Protein AF-A0A9D5FKU5-F1 (afdb_monomer_lite)

Structure (mmCIF, N/CA/C/O backbone):
data_AF-A0A9D5FKU5-F1
#
_entry.id   AF-A0A9D5FKU5-F1
#
loop_
_atom_site.group_PDB
_atom_site.id
_atom_site.type_symbol
_atom_site.label_atom_id
_atom_site.label_alt_id
_atom_site.label_comp_id
_atom_site.label_asym_id
_atom_site.label_entity_id
_atom_site.label_seq_id
_atom_site.pdbx_PDB_ins_code
_atom_site.Cartn_x
_atom_site.Cartn_y
_atom_site.Cartn_z
_atom_site.occupancy
_atom_site.B_iso_or_equiv
_atom_site.auth_seq_id
_atom_site.auth_comp_id
_atom_site.auth_asym_id
_atom_site.auth_atom_id
_atom_site.pdbx_PDB_model_num
ATOM 1 N N . MET A 1 1 ? 3.566 16.780 -5.692 1.00 37.41 1 MET A N 1
ATOM 2 C CA . MET A 1 1 ? 2.423 16.137 -6.378 1.00 37.41 1 MET A CA 1
ATOM 3 C C . MET A 1 1 ? 2.780 14.668 -6.522 1.00 37.41 1 MET A C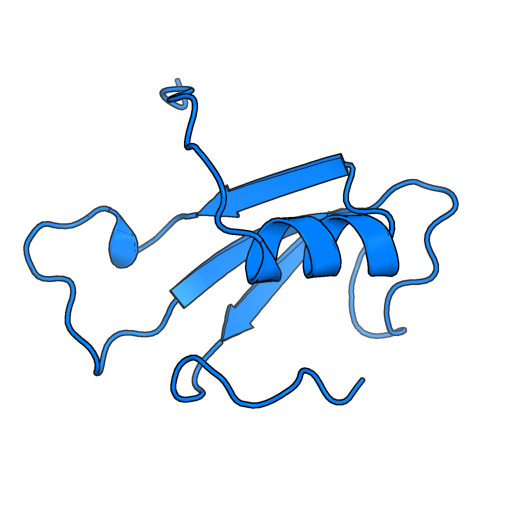 1
ATOM 5 O O . MET A 1 1 ? 3.775 14.386 -7.170 1.00 37.41 1 MET A O 1
ATOM 9 N N . ILE A 1 2 ? 2.081 13.760 -5.837 1.00 51.59 2 ILE A N 1
ATOM 10 C CA . ILE A 1 2 ? 2.318 12.316 -5.991 1.00 51.59 2 ILE A CA 1
ATOM 11 C C . ILE A 1 2 ? 1.556 11.881 -7.245 1.00 51.59 2 ILE A C 1
ATOM 13 O O . ILE A 1 2 ? 0.346 12.096 -7.329 1.00 51.59 2 ILE A O 1
ATOM 17 N N . ASN A 1 3 ? 2.257 11.331 -8.236 1.00 53.59 3 ASN A N 1
ATOM 18 C CA . ASN A 1 3 ? 1.627 10.814 -9.448 1.00 53.59 3 ASN A CA 1
ATOM 19 C C . ASN A 1 3 ? 0.827 9.557 -9.090 1.00 53.59 3 ASN A C 1
ATOM 21 O O . ASN A 1 3 ? 1.400 8.519 -8.770 1.00 53.59 3 ASN A O 1
ATOM 25 N N . LYS A 1 4 ? -0.506 9.660 -9.118 1.00 57.38 4 LYS A N 1
ATOM 26 C CA . LYS A 1 4 ? -1.399 8.518 -8.904 1.00 57.38 4 LYS A CA 1
ATOM 27 C C . LYS A 1 4 ? -1.514 7.720 -10.199 1.00 57.38 4 LYS A C 1
ATOM 29 O O . LYS A 1 4 ? -2.275 8.083 -11.093 1.00 57.38 4 LYS A O 1
ATOM 34 N N . THR A 1 5 ? -0.769 6.625 -10.281 1.00 63.47 5 THR A N 1
ATOM 35 C CA . THR A 1 5 ? -0.892 5.630 -11.352 1.00 63.47 5 THR A CA 1
ATOM 36 C C . THR A 1 5 ? -1.745 4.474 -10.848 1.00 63.47 5 THR A C 1
ATOM 38 O O . THR A 1 5 ? -1.503 3.946 -9.765 1.00 63.47 5 THR A O 1
ATOM 41 N N . ARG A 1 6 ? -2.758 4.067 -11.618 1.00 66.00 6 ARG A N 1
ATOM 42 C CA . ARG A 1 6 ? -3.590 2.913 -11.263 1.00 66.00 6 ARG A CA 1
ATOM 43 C C . ARG A 1 6 ? -2.825 1.631 -11.588 1.00 66.00 6 ARG A C 1
ATOM 45 O O . ARG A 1 6 ? -2.676 1.287 -12.756 1.00 66.00 6 ARG A O 1
ATOM 52 N N . LEU A 1 7 ? -2.335 0.949 -10.558 1.00 66.50 7 LEU A N 1
ATOM 53 C CA . LEU A 1 7 ? -1.680 -0.350 -10.689 1.00 66.50 7 LEU A CA 1
ATOM 54 C C . LEU A 1 7 ? -2.737 -1.458 -10.622 1.00 66.50 7 LEU A C 1
ATOM 56 O O . LEU A 1 7 ? -3.581 -1.460 -9.725 1.00 66.50 7 LEU A O 1
ATOM 60 N N . HIS A 1 8 ? -2.700 -2.398 -11.567 1.00 65.62 8 HIS A N 1
ATOM 61 C CA . HIS A 1 8 ? -3.415 -3.662 -11.403 1.00 65.62 8 HIS A CA 1
ATOM 62 C C . HIS A 1 8 ? -2.623 -4.513 -10.415 1.00 65.62 8 HIS A C 1
ATOM 64 O O . HIS A 1 8 ? -1.545 -5.011 -10.734 1.00 65.62 8 HIS A O 1
ATOM 70 N N . LEU A 1 9 ? -3.143 -4.610 -9.193 1.00 67.12 9 LEU A N 1
ATOM 71 C CA . LEU A 1 9 ? -2.568 -5.447 -8.151 1.00 67.12 9 LEU A CA 1
ATOM 72 C C . LEU A 1 9 ? -2.799 -6.915 -8.502 1.00 67.12 9 LEU A C 1
ATOM 74 O O . LEU A 1 9 ? -3.876 -7.297 -8.953 1.00 67.12 9 LEU A O 1
ATOM 78 N N . THR A 1 10 ? -1.783 -7.735 -8.270 1.00 78.38 10 THR A N 1
ATOM 79 C CA . THR A 1 10 ? -1.899 -9.188 -8.379 1.00 78.38 10 THR A CA 1
ATOM 80 C C . THR A 1 10 ? -2.787 -9.733 -7.252 1.00 78.38 10 THR A C 1
ATOM 82 O O . THR A 1 10 ? -2.941 -9.089 -6.205 1.00 78.38 10 THR A O 1
ATOM 85 N N . GLU A 1 11 ? -3.366 -10.927 -7.433 1.00 78.44 11 GLU A N 1
ATOM 86 C CA . GLU A 1 11 ? -4.160 -11.607 -6.397 1.00 78.44 11 GLU A CA 1
ATOM 87 C C . GLU A 1 11 ? -3.505 -11.605 -5.000 1.00 78.44 11 GLU A C 1
ATOM 89 O O . GLU A 1 11 ? -4.204 -11.276 -4.039 1.00 78.44 11 GLU A O 1
ATOM 94 N N . PRO A 1 12 ? -2.195 -11.896 -4.839 1.00 80.75 12 PRO A N 1
ATOM 95 C CA . PRO A 1 12 ? -1.565 -11.938 -3.519 1.00 80.75 12 PRO A CA 1
ATOM 96 C C . PRO A 1 12 ? -1.594 -10.600 -2.771 1.00 80.75 12 PRO A C 1
ATOM 98 O O . PRO A 1 12 ? -1.885 -10.575 -1.576 1.00 80.75 12 PRO A O 1
ATOM 101 N N . ILE A 1 13 ? -1.334 -9.482 -3.460 1.00 80.50 13 ILE A N 1
ATOM 102 C CA . ILE A 1 13 ? -1.335 -8.153 -2.824 1.00 80.50 13 ILE A CA 1
ATOM 103 C C . ILE A 1 13 ? -2.769 -7.733 -2.498 1.00 80.50 13 ILE A C 1
ATOM 105 O O . ILE A 1 13 ? -3.037 -7.207 -1.421 1.00 80.50 13 ILE A O 1
ATOM 109 N N . SER A 1 14 ? -3.714 -8.028 -3.392 1.00 83.88 14 SER A N 1
ATOM 110 C CA . SER A 1 14 ? -5.130 -7.736 -3.150 1.00 83.88 14 SER A CA 1
ATOM 111 C C . SER A 1 14 ? -5.668 -8.502 -1.936 1.00 83.88 14 SER A C 1
ATOM 113 O O . SER A 1 14 ? -6.354 -7.919 -1.098 1.00 83.88 14 SER A O 1
ATOM 115 N N . GLN A 1 15 ? -5.315 -9.785 -1.796 1.00 85.12 15 GLN A N 1
ATOM 116 C CA . GLN A 1 15 ? -5.666 -10.590 -0.622 1.00 85.12 15 GLN A CA 1
ATOM 117 C C . GLN A 1 15 ? -5.008 -10.069 0.655 1.00 85.12 15 GLN A C 1
ATOM 119 O O . GLN A 1 15 ? -5.657 -10.033 1.697 1.00 85.12 15 GLN A O 1
ATOM 124 N N . PHE A 1 16 ? -3.745 -9.636 0.590 1.00 83.31 16 PHE A N 1
ATOM 125 C CA . PHE A 1 16 ? -3.085 -8.994 1.725 1.00 83.31 16 PHE A CA 1
ATOM 126 C C . PHE A 1 16 ? -3.864 -7.754 2.184 1.00 83.31 16 PHE A C 1
ATOM 128 O O . PHE A 1 16 ? -4.254 -7.679 3.348 1.00 83.31 16 PHE A O 1
ATOM 135 N N . CYS A 1 17 ? -4.175 -6.827 1.274 1.00 85.62 17 CYS A N 1
ATOM 136 C CA . CYS A 1 17 ? -4.914 -5.615 1.624 1.00 85.62 17 CYS A CA 1
ATOM 137 C C . CYS A 1 17 ? -6.292 -5.922 2.230 1.00 85.62 17 CYS A C 1
ATOM 139 O O . CYS A 1 17 ? -6.697 -5.282 3.198 1.00 85.62 17 CYS A O 1
ATOM 141 N N . GLN A 1 18 ? -6.992 -6.932 1.707 1.00 85.75 18 GLN A N 1
ATOM 142 C CA . GLN A 1 18 ? -8.296 -7.357 2.225 1.00 85.75 18 GLN A CA 1
ATOM 143 C C . GLN A 1 18 ? -8.202 -7.978 3.622 1.00 85.75 18 GLN A C 1
ATOM 145 O O . GLN A 1 18 ? -8.981 -7.616 4.496 1.00 85.75 18 GLN A O 1
ATOM 150 N N . ASN A 1 19 ? -7.244 -8.880 3.849 1.00 85.81 19 ASN A N 1
ATOM 151 C CA . ASN A 1 19 ? -7.097 -9.584 5.126 1.00 85.81 19 ASN A CA 1
ATOM 152 C C . ASN A 1 19 ? -6.756 -8.644 6.290 1.00 85.81 19 ASN A C 1
ATOM 154 O O . ASN A 1 19 ? -7.086 -8.943 7.436 1.00 85.81 19 ASN A O 1
ATOM 158 N N . TRP A 1 20 ? -6.089 -7.527 5.996 1.00 84.38 20 TRP A N 1
ATOM 159 C CA . TRP A 1 20 ? -5.631 -6.562 6.993 1.00 84.38 20 TRP A CA 1
ATOM 160 C C . TRP A 1 20 ? -6.427 -5.249 6.995 1.00 84.38 20 TRP A C 1
ATOM 162 O O . TRP A 1 20 ? -6.059 -4.325 7.715 1.00 84.38 20 TRP A O 1
ATOM 172 N N . ASN A 1 21 ? -7.518 -5.158 6.226 1.00 87.38 21 ASN A N 1
ATOM 173 C CA . ASN A 1 21 ? -8.331 -3.946 6.070 1.00 87.38 21 ASN A CA 1
ATOM 174 C C . ASN A 1 21 ? -7.488 -2.703 5.719 1.00 87.38 21 ASN A C 1
ATOM 176 O O . ASN A 1 21 ? -7.600 -1.653 6.354 1.00 87.38 21 ASN A O 1
ATOM 180 N N . VAL A 1 22 ? -6.628 -2.836 4.712 1.00 86.12 22 VAL A N 1
ATOM 181 C CA . VAL A 1 22 ? -5.820 -1.739 4.170 1.00 86.12 22 VAL A CA 1
ATOM 182 C C . VAL A 1 22 ? -6.686 -0.842 3.287 1.00 86.12 22 VAL A C 1
ATOM 184 O O . VAL A 1 22 ? -7.327 -1.325 2.354 1.00 86.12 22 VAL A O 1
ATOM 187 N N . GLU A 1 23 ? -6.678 0.462 3.558 1.00 87.56 23 GLU A N 1
ATOM 188 C CA . GLU A 1 23 ? -7.377 1.477 2.759 1.00 87.56 23 GLU A CA 1
ATOM 189 C C . GLU A 1 23 ? -6.477 2.061 1.662 1.00 87.56 23 GLU A C 1
ATOM 191 O O . GLU A 1 23 ? -6.936 2.277 0.539 1.00 87.56 23 GLU A O 1
ATOM 196 N N . GLU A 1 24 ? -5.186 2.252 1.949 1.00 85.25 24 GLU A N 1
ATOM 197 C CA . GLU A 1 24 ? -4.200 2.730 0.976 1.00 85.25 24 GLU A CA 1
ATOM 198 C C . GLU A 1 24 ? -2.902 1.919 1.059 1.00 85.25 24 GLU A C 1
ATOM 200 O O . GLU A 1 24 ? -2.389 1.645 2.141 1.00 85.25 24 GLU A O 1
ATOM 205 N N . PHE A 1 25 ? -2.374 1.538 -0.108 1.00 85.75 25 PHE A N 1
ATOM 206 C CA . PHE A 1 25 ? -1.091 0.858 -0.261 1.00 85.75 25 PHE A CA 1
ATOM 207 C C . PHE A 1 25 ? -0.259 1.617 -1.294 1.00 85.75 25 PHE A C 1
ATOM 209 O O . PHE A 1 25 ? -0.638 1.692 -2.467 1.00 85.75 25 PHE A O 1
ATOM 216 N N . ALA A 1 26 ? 0.871 2.176 -0.871 1.00 84.94 26 ALA A N 1
ATOM 217 C CA . ALA A 1 26 ? 1.737 2.980 -1.723 1.00 84.94 26 ALA A CA 1
ATOM 218 C C . ALA A 1 26 ? 3.184 2.483 -1.676 1.00 84.94 26 ALA A C 1
ATOM 220 O O . ALA A 1 26 ? 3.737 2.223 -0.612 1.00 84.94 26 ALA A O 1
ATOM 221 N N . LEU A 1 27 ? 3.809 2.389 -2.849 1.00 84.69 27 LEU A N 1
ATOM 222 C CA . LEU A 1 27 ? 5.228 2.075 -3.005 1.00 84.69 27 LEU A CA 1
ATOM 223 C C . LEU A 1 27 ? 6.033 3.373 -3.064 1.00 84.69 27 LEU A C 1
ATOM 225 O O . LEU A 1 27 ? 5.629 4.325 -3.738 1.00 84.69 27 LEU A O 1
ATOM 229 N N . PHE A 1 28 ? 7.179 3.412 -2.394 1.00 82.69 28 PHE A N 1
ATOM 230 C CA . PHE A 1 28 ? 8.076 4.561 -2.449 1.00 82.69 28 PHE A CA 1
ATOM 231 C C . PHE A 1 28 ? 9.541 4.127 -2.335 1.00 82.69 28 PHE A C 1
ATOM 233 O O . PHE A 1 28 ? 9.851 2.945 -2.248 1.00 82.69 28 PHE A O 1
ATOM 240 N N . GLY A 1 29 ? 10.463 5.087 -2.385 1.00 81.94 29 GLY A N 1
ATOM 241 C CA . GLY A 1 29 ? 11.888 4.793 -2.239 1.00 81.94 29 GLY A CA 1
ATOM 242 C C . GLY A 1 29 ? 12.522 4.217 -3.507 1.00 81.94 29 GLY A C 1
ATOM 243 O O . GLY A 1 29 ? 12.224 4.660 -4.619 1.00 81.94 29 GLY A O 1
ATOM 244 N N . SER A 1 30 ? 13.451 3.275 -3.329 1.00 83.62 30 SER A N 1
ATOM 245 C CA . SER A 1 30 ? 14.311 2.718 -4.388 1.00 83.62 30 SER A CA 1
ATOM 246 C C . SER A 1 30 ? 13.543 2.031 -5.516 1.00 83.62 30 SER A C 1
ATOM 248 O O . SER A 1 30 ? 14.006 2.064 -6.649 1.00 83.62 30 SER A O 1
ATOM 250 N N . ILE A 1 31 ? 12.353 1.486 -5.245 1.00 84.12 31 ILE A N 1
ATOM 251 C CA . ILE A 1 31 ? 11.513 0.800 -6.243 1.00 84.12 31 ILE A CA 1
ATOM 252 C C . ILE A 1 31 ? 11.060 1.697 -7.403 1.00 84.12 31 ILE A C 1
ATOM 254 O O . ILE A 1 31 ? 10.665 1.205 -8.454 1.00 84.12 31 ILE A O 1
ATOM 258 N N . LEU A 1 32 ? 11.109 3.019 -7.225 1.00 83.56 32 LEU A N 1
ATOM 259 C CA . LEU A 1 32 ? 10.753 3.983 -8.266 1.00 83.56 32 LEU A CA 1
ATOM 260 C C . LEU A 1 32 ? 11.938 4.361 -9.167 1.00 83.56 32 LEU A C 1
ATOM 262 O O . LEU A 1 32 ? 11.759 5.150 -10.093 1.00 83.56 32 LEU A O 1
ATOM 266 N N . ARG A 1 33 ? 13.145 3.869 -8.867 1.00 83.44 33 ARG A N 1
ATOM 267 C CA . ARG A 1 33 ? 14.364 4.161 -9.625 1.00 83.44 33 ARG A CA 1
ATOM 268 C C . ARG A 1 33 ? 14.658 3.044 -10.625 1.00 83.44 33 ARG A C 1
ATOM 270 O O . ARG A 1 33 ? 14.355 1.881 -10.378 1.00 83.44 33 ARG A O 1
ATOM 277 N N . ASP A 1 34 ? 15.322 3.400 -11.721 1.00 80.62 34 ASP A N 1
ATOM 278 C CA . ASP A 1 34 ? 15.664 2.473 -12.811 1.00 80.62 34 ASP A CA 1
ATOM 279 C C . ASP A 1 34 ? 16.729 1.425 -12.425 1.00 80.62 34 ASP A C 1
ATOM 281 O O . ASP A 1 34 ? 16.936 0.454 -13.148 1.00 80.62 34 ASP A O 1
ATOM 285 N N . ASP A 1 35 ? 17.411 1.616 -11.291 1.00 83.69 35 ASP A N 1
ATOM 286 C CA . ASP A 1 35 ? 18.436 0.723 -10.742 1.00 83.69 35 ASP A CA 1
ATOM 287 C C . ASP A 1 35 ? 17.897 -0.267 -9.690 1.00 83.69 35 ASP A C 1
ATOM 289 O O . ASP A 1 35 ? 18.686 -0.916 -9.001 1.00 83.69 35 ASP A O 1
ATOM 293 N N . PHE A 1 36 ? 16.571 -0.407 -9.562 1.00 82.62 36 PHE A N 1
ATOM 294 C CA . PHE A 1 36 ? 15.960 -1.362 -8.637 1.00 82.62 36 PHE A CA 1
ATOM 295 C C . PHE A 1 36 ? 16.344 -2.810 -8.980 1.00 82.62 36 PHE A C 1
ATOM 297 O O . PHE A 1 36 ? 16.199 -3.267 -10.116 1.00 82.62 36 PHE A O 1
ATOM 304 N N . SER A 1 37 ? 16.808 -3.550 -7.973 1.00 82.50 37 SER A N 1
ATOM 305 C CA . SER A 1 37 ? 17.246 -4.941 -8.101 1.00 82.50 37 SER A CA 1
ATOM 306 C C . SER A 1 37 ? 16.592 -5.837 -7.051 1.00 82.50 37 SER A C 1
ATOM 308 O O . SER A 1 37 ? 16.013 -5.362 -6.078 1.00 82.50 37 SER A O 1
ATOM 310 N N . THR A 1 38 ? 16.729 -7.153 -7.206 1.00 82.81 38 THR A N 1
ATOM 311 C CA . THR A 1 38 ? 16.226 -8.141 -6.234 1.00 82.81 38 THR A CA 1
ATOM 312 C C . THR A 1 38 ? 16.880 -8.048 -4.856 1.00 82.81 38 THR A C 1
ATOM 314 O O . THR A 1 38 ? 16.326 -8.576 -3.898 1.00 82.81 38 THR A O 1
ATOM 317 N N . ASP A 1 39 ? 18.036 -7.388 -4.759 1.00 81.88 39 ASP A N 1
ATOM 318 C CA . ASP A 1 39 ? 18.747 -7.150 -3.497 1.00 81.88 39 ASP A CA 1
ATOM 319 C C . ASP A 1 39 ? 18.318 -5.833 -2.828 1.00 81.88 39 ASP A C 1
ATOM 321 O O . ASP A 1 39 ? 18.797 -5.492 -1.747 1.00 81.88 39 ASP A O 1
ATOM 325 N N . SER A 1 40 ? 17.454 -5.056 -3.486 1.00 79.94 40 SER A N 1
ATOM 326 C CA . SER A 1 40 ? 16.958 -3.786 -2.967 1.00 79.94 40 SER A CA 1
ATOM 327 C C . SER A 1 40 ? 15.789 -4.014 -2.009 1.00 79.94 40 SER A C 1
ATOM 329 O O . SER A 1 40 ? 14.860 -4.760 -2.317 1.00 79.94 40 SER A O 1
ATOM 331 N N . ASP A 1 41 ? 15.803 -3.313 -0.874 1.00 81.31 41 ASP A N 1
ATOM 332 C CA . ASP A 1 41 ? 14.658 -3.249 0.039 1.00 81.31 41 ASP A CA 1
ATOM 333 C C . ASP A 1 41 ? 13.418 -2.694 -0.692 1.00 81.31 41 ASP A C 1
ATOM 335 O O . ASP A 1 41 ? 13.533 -1.842 -1.584 1.00 81.31 41 ASP A O 1
ATOM 339 N N . VAL A 1 42 ? 12.227 -3.138 -0.278 1.00 82.62 42 VAL A N 1
ATOM 340 C CA . VAL A 1 42 ? 10.951 -2.571 -0.738 1.00 82.62 42 VAL A CA 1
ATOM 341 C C . VAL A 1 42 ? 10.341 -1.747 0.391 1.00 82.62 42 VAL A C 1
ATOM 343 O O . VAL A 1 42 ? 9.992 -2.268 1.455 1.00 82.62 42 VAL A O 1
ATOM 346 N N . ASP A 1 43 ? 10.212 -0.444 0.148 1.00 82.25 43 ASP A N 1
ATOM 347 C CA . ASP A 1 43 ? 9.578 0.492 1.069 1.00 82.25 43 ASP A CA 1
ATOM 348 C C . ASP A 1 43 ? 8.102 0.691 0.684 1.00 82.25 43 ASP A C 1
ATOM 350 O O . ASP A 1 43 ? 7.786 1.119 -0.435 1.00 82.25 43 ASP A O 1
ATOM 354 N N . VAL A 1 44 ? 7.187 0.406 1.618 1.00 84.19 44 VAL A N 1
ATOM 355 C CA . VAL A 1 44 ? 5.742 0.560 1.405 1.00 84.19 44 VAL A CA 1
ATOM 356 C C . VAL A 1 44 ? 5.084 1.359 2.531 1.00 84.19 44 VAL A C 1
ATOM 358 O O . VAL A 1 44 ? 5.408 1.221 3.710 1.00 84.19 44 VAL A O 1
ATOM 361 N N . LEU A 1 45 ? 4.172 2.250 2.160 1.00 84.00 45 LEU A N 1
ATOM 362 C CA . LEU A 1 45 ? 3.281 2.955 3.074 1.00 84.00 45 LEU A CA 1
ATOM 363 C C . LEU A 1 45 ? 1.935 2.256 3.042 1.00 84.00 45 LEU A C 1
ATOM 365 O O . LEU A 1 45 ? 1.386 2.007 1.966 1.00 84.00 45 LEU A O 1
ATOM 369 N N . VAL A 1 46 ? 1.420 1.954 4.227 1.00 84.06 46 VAL A N 1
ATOM 370 C CA . VAL A 1 46 ? 0.117 1.326 4.386 1.00 84.06 46 VAL A CA 1
ATOM 371 C C . VAL A 1 46 ? -0.712 2.166 5.339 1.00 84.06 46 VAL A C 1
ATOM 373 O O . VAL A 1 46 ? -0.324 2.382 6.490 1.00 84.06 46 VAL A O 1
ATOM 376 N N . THR A 1 47 ? -1.863 2.610 4.851 1.00 84.69 47 THR A N 1
ATOM 377 C CA . THR A 1 47 ? -2.899 3.222 5.677 1.00 84.69 47 THR A CA 1
ATOM 378 C C . THR A 1 47 ? -3.937 2.155 5.966 1.00 84.69 47 THR A C 1
ATOM 380 O O . THR A 1 47 ? -4.575 1.613 5.057 1.00 84.69 47 THR A O 1
ATOM 383 N N . PHE A 1 48 ? -4.075 1.813 7.240 1.00 85.06 48 PHE A N 1
ATOM 384 C CA . PHE A 1 48 ? -5.064 0.846 7.689 1.00 85.06 48 PHE A CA 1
ATOM 385 C C . PHE A 1 48 ? -6.387 1.536 7.995 1.00 85.06 48 PHE A C 1
ATOM 387 O O . PHE A 1 48 ? -6.419 2.676 8.456 1.00 85.06 48 PHE A O 1
ATOM 394 N N . SER A 1 49 ? -7.485 0.808 7.809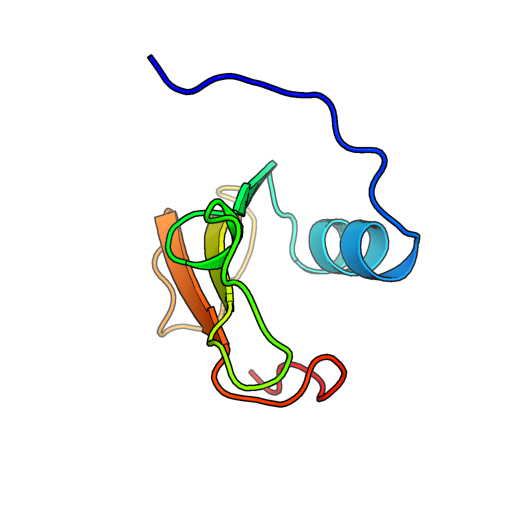 1.00 85.06 49 SER A N 1
ATOM 395 C CA . SER A 1 49 ? -8.788 1.286 8.249 1.00 85.06 49 SER A CA 1
ATOM 396 C C . SER A 1 49 ? -8.786 1.572 9.755 1.00 85.06 49 SER A C 1
ATOM 398 O O . SER A 1 49 ? -8.174 0.814 10.511 1.00 85.06 49 SER A O 1
ATOM 400 N N . PRO A 1 50 ? -9.528 2.578 10.252 1.00 80.25 50 PRO A N 1
ATOM 401 C CA . PRO A 1 50 ? -9.647 2.844 11.690 1.00 80.25 50 PRO A CA 1
ATOM 402 C C . PRO A 1 50 ? -10.195 1.658 12.500 1.00 80.25 50 PRO A C 1
ATOM 404 O O . PRO A 1 50 ? -10.040 1.604 13.719 1.00 80.25 50 PRO A O 1
ATOM 407 N N . LEU A 1 51 ? -10.871 0.722 11.824 1.00 81.00 51 LEU A N 1
ATOM 408 C CA . LEU A 1 51 ? -11.403 -0.514 12.401 1.00 81.00 51 LEU A CA 1
ATOM 409 C C . LEU A 1 51 ? -10.437 -1.700 12.286 1.00 81.00 51 LEU A C 1
ATOM 411 O O . LEU A 1 51 ? -10.700 -2.761 12.857 1.00 81.00 51 LEU A O 1
ATOM 415 N N . ALA A 1 52 ? -9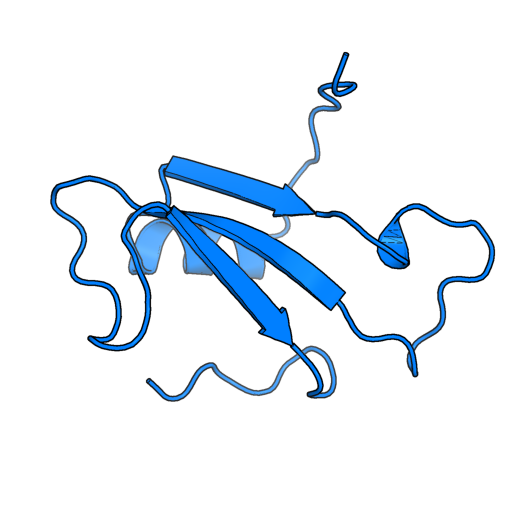.341 -1.548 11.543 1.00 82.06 52 ALA A N 1
ATOM 416 C CA . ALA A 1 52 ? -8.300 -2.553 11.466 1.00 82.06 52 ALA A CA 1
ATOM 417 C C . ALA A 1 52 ? -7.598 -2.683 12.824 1.00 82.06 52 ALA A C 1
ATOM 419 O O . ALA A 1 52 ? -7.470 -1.728 13.592 1.00 82.06 52 ALA A O 1
ATOM 420 N N . ARG A 1 53 ? -7.103 -3.886 13.113 1.00 75.19 53 ARG A N 1
ATOM 421 C CA . ARG A 1 53 ? -6.212 -4.142 14.249 1.00 75.19 53 ARG A CA 1
ATOM 422 C C . ARG A 1 53 ? -4.825 -4.491 13.721 1.00 75.19 53 ARG A C 1
ATOM 424 O O . ARG A 1 53 ? -4.497 -5.677 13.662 1.00 75.19 53 ARG A O 1
ATOM 431 N N . PRO A 1 54 ? -4.028 -3.492 13.300 1.00 70.81 54 PRO A N 1
ATOM 432 C CA . PRO A 1 54 ? -2.650 -3.752 12.931 1.00 70.81 54 PRO A CA 1
ATOM 433 C C . PRO A 1 54 ? -1.859 -4.246 14.159 1.00 70.81 54 PRO A C 1
ATOM 435 O O . PRO A 1 54 ? -2.268 -4.019 15.305 1.00 70.81 54 PRO A O 1
ATOM 438 N N . PRO A 1 55 ? -0.728 -4.938 13.943 1.00 69.88 55 PRO A N 1
ATOM 439 C CA . PRO A 1 55 ? 0.184 -5.325 15.014 1.00 69.88 55 PRO A CA 1
ATOM 440 C C . PRO A 1 55 ? 0.554 -4.114 15.874 1.00 69.88 55 PRO A C 1
ATOM 442 O O . PRO A 1 55 ? 0.739 -3.021 15.351 1.00 69.88 55 PRO A O 1
ATOM 445 N N . ALA A 1 56 ? 0.712 -4.296 17.187 1.00 64.69 56 ALA A N 1
ATOM 446 C CA . ALA A 1 56 ? 0.860 -3.184 18.138 1.00 64.69 56 ALA A CA 1
ATOM 447 C C . ALA A 1 56 ? 2.050 -2.235 17.867 1.00 64.69 56 ALA A C 1
ATOM 449 O O . ALA A 1 56 ? 2.080 -1.127 18.394 1.00 64.69 56 ALA A O 1
ATOM 450 N N . HIS A 1 57 ? 3.033 -2.662 17.070 1.00 69.06 57 HIS A N 1
ATOM 451 C CA . HIS A 1 57 ? 4.189 -1.852 16.679 1.00 69.06 57 HIS A CA 1
ATOM 452 C C . HIS A 1 57 ? 3.952 -1.005 15.416 1.00 69.06 57 HIS A C 1
ATOM 454 O O . HIS A 1 57 ? 4.824 -0.225 15.038 1.00 69.06 57 HIS A O 1
ATOM 460 N N . LEU A 1 58 ? 2.802 -1.156 14.757 1.00 66.31 58 LEU A N 1
ATOM 461 C CA . LEU A 1 58 ? 2.422 -0.396 13.576 1.00 66.31 58 LEU A CA 1
ATOM 462 C C . LEU A 1 58 ? 1.417 0.685 13.953 1.00 66.31 58 LEU A C 1
ATOM 464 O O . LEU A 1 58 ? 0.337 0.415 14.478 1.00 66.31 58 LEU A O 1
ATOM 468 N N . CYS A 1 59 ? 1.785 1.929 13.662 1.00 59.00 59 CYS A N 1
ATOM 469 C CA . CYS A 1 59 ? 0.855 3.047 13.706 1.00 59.00 59 CYS A CA 1
ATOM 470 C C . CYS A 1 59 ? -0.230 2.871 12.618 1.00 59.00 59 CYS A C 1
ATOM 472 O O . CYS A 1 59 ? 0.050 2.249 11.592 1.00 59.00 59 CYS A O 1
ATOM 474 N N . PRO A 1 60 ? -1.440 3.445 12.794 1.00 59.25 60 PRO A N 1
ATOM 475 C CA . PRO A 1 60 ? -2.509 3.414 11.782 1.00 59.25 60 PRO A CA 1
ATOM 476 C C . PRO A 1 60 ? -2.059 3.937 10.407 1.00 59.25 60 PRO A C 1
ATOM 478 O O . PRO A 1 60 ? -2.498 3.443 9.372 1.00 59.25 60 PRO A O 1
ATOM 481 N N . GLU A 1 61 ? -1.130 4.894 10.434 1.00 61.28 61 GLU A N 1
ATOM 482 C CA . GLU A 1 61 ? -0.329 5.366 9.306 1.00 61.28 61 GLU A CA 1
ATOM 483 C C . GLU A 1 61 ? 1.092 4.807 9.486 1.00 61.28 61 GLU A C 1
ATOM 485 O O . GLU A 1 61 ? 1.901 5.361 10.240 1.00 61.28 61 GLU A O 1
ATOM 490 N N . GLY A 1 62 ? 1.374 3.650 8.885 1.00 64.81 62 GLY A N 1
ATOM 491 C CA . GLY A 1 62 ? 2.611 2.902 9.105 1.00 64.81 62 GLY A CA 1
ATOM 492 C C . GLY A 1 62 ? 3.504 2.853 7.867 1.00 64.81 62 GLY A C 1
ATOM 493 O O . GLY A 1 62 ? 3.033 2.628 6.752 1.00 64.81 62 GLY A O 1
ATOM 494 N N . VAL A 1 63 ? 4.818 3.004 8.064 1.00 63.56 63 VAL A N 1
ATOM 495 C CA . VAL A 1 63 ? 5.818 2.614 7.059 1.00 63.56 63 VAL A CA 1
ATO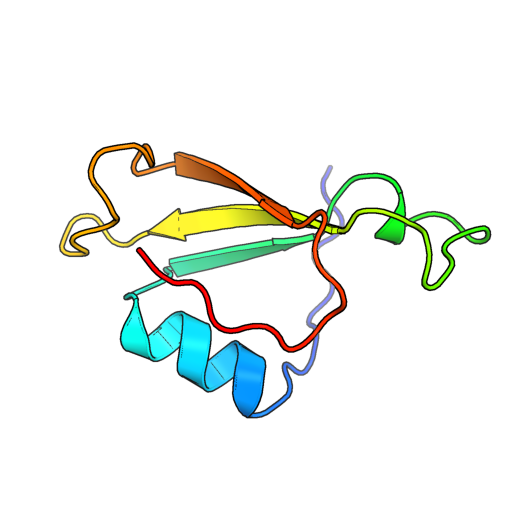M 496 C C . VAL A 1 63 ? 6.203 1.164 7.318 1.00 63.56 63 VAL A C 1
ATOM 498 O O . VAL A 1 63 ? 6.764 0.848 8.368 1.00 63.56 63 VAL A O 1
ATOM 501 N N . LEU A 1 64 ? 5.952 0.298 6.344 1.00 68.19 64 LEU A N 1
ATOM 502 C CA . LEU A 1 64 ? 6.487 -1.054 6.313 1.00 68.19 64 LEU A CA 1
ATOM 503 C C . LEU A 1 64 ? 7.733 -1.060 5.431 1.00 68.19 64 LEU A C 1
ATOM 505 O O 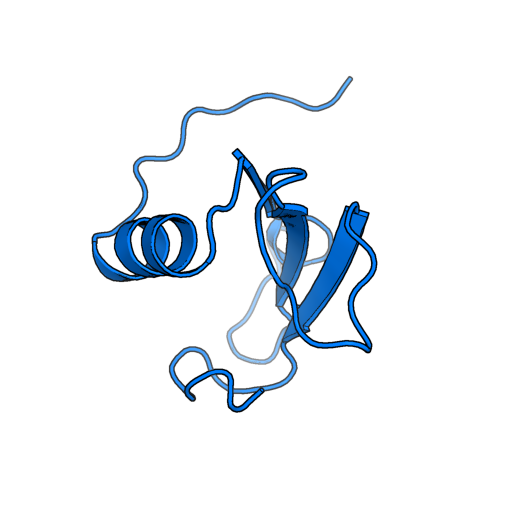. LEU A 1 64 ? 7.708 -0.638 4.277 1.00 68.19 64 LEU A O 1
ATOM 509 N N . ARG A 1 65 ? 8.840 -1.541 5.991 1.00 61.91 65 ARG A N 1
ATOM 510 C CA . ARG A 1 65 ? 10.058 -1.824 5.233 1.00 61.91 65 ARG A CA 1
ATOM 511 C C . ARG A 1 65 ? 10.294 -3.312 5.242 1.00 61.91 65 ARG A C 1
ATOM 513 O O . ARG A 1 65 ? 10.498 -3.889 6.312 1.00 61.91 65 ARG A O 1
ATOM 520 N N . GLU A 1 66 ? 10.293 -3.918 4.068 1.00 62.97 66 GLU A N 1
ATOM 521 C CA . GLU A 1 66 ? 10.603 -5.331 3.937 1.00 62.97 66 GLU A CA 1
ATOM 522 C C . GLU A 1 66 ? 12.051 -5.492 3.466 1.00 62.97 66 GLU A C 1
ATOM 524 O O . GLU A 1 66 ? 12.421 -5.071 2.374 1.00 62.97 66 GLU A O 1
ATOM 529 N N . ARG A 1 67 ? 12.877 -6.089 4.335 1.00 55.28 67 ARG A N 1
ATOM 530 C CA . ARG A 1 67 ? 14.265 -6.507 4.043 1.00 55.28 67 ARG A CA 1
ATOM 531 C C . ARG A 1 67 ? 14.381 -8.000 3.736 1.00 55.28 67 ARG A C 1
ATOM 533 O O . ARG A 1 67 ? 15.463 -8.581 3.790 1.00 55.28 67 ARG A O 1
ATOM 540 N N . LYS A 1 68 ? 13.239 -8.657 3.557 1.00 47.41 68 LYS A N 1
ATOM 541 C CA . LYS A 1 68 ? 13.129 -10.096 3.346 1.00 47.41 68 LYS A CA 1
ATOM 542 C C . LYS A 1 68 ? 12.880 -10.361 1.861 1.00 47.41 68 LYS A C 1
ATOM 544 O O . LYS A 1 68 ? 12.240 -9.537 1.212 1.00 47.41 68 LYS A O 1
ATOM 549 N N . PRO A 1 69 ? 13.377 -11.480 1.309 1.00 45.81 69 PRO A N 1
ATOM 550 C CA . PRO A 1 69 ? 13.059 -11.852 -0.061 1.00 45.81 69 PRO A CA 1
ATOM 551 C C . PRO A 1 69 ? 11.537 -11.945 -0.230 1.00 45.81 69 PRO A C 1
ATOM 553 O O . PRO A 1 69 ? 10.850 -12.565 0.586 1.00 45.81 69 PRO A O 1
ATOM 556 N N . LEU A 1 70 ? 11.036 -11.306 -1.291 1.00 43.47 70 LEU A N 1
ATOM 557 C CA . LEU A 1 70 ? 9.620 -11.211 -1.646 1.00 43.47 70 LEU A CA 1
ATOM 558 C C . LEU A 1 70 ? 8.958 -12.602 -1.595 1.00 43.47 70 LEU A C 1
ATOM 560 O O . LEU A 1 70 ? 9.201 -13.436 -2.467 1.00 43.47 70 LEU A O 1
ATOM 564 N N . GLY A 1 71 ? 8.134 -12.861 -0.574 1.00 42.59 71 GLY A N 1
ATOM 565 C CA . GLY A 1 71 ? 7.415 -14.134 -0.417 1.00 42.59 71 GLY A CA 1
ATOM 566 C C . GLY A 1 71 ? 7.481 -14.782 0.969 1.00 42.59 71 GLY A C 1
ATOM 567 O O . GLY A 1 71 ? 6.739 -15.737 1.215 1.00 42.59 71 GLY A O 1
ATOM 568 N N . GLU A 1 72 ? 8.301 -14.285 1.897 1.00 45.97 72 GLU A N 1
ATOM 569 C CA . GLU A 1 72 ? 8.183 -14.696 3.300 1.00 45.97 72 GLU A CA 1
ATOM 570 C C . GLU A 1 72 ? 6.954 -14.044 3.948 1.00 45.97 72 GLU A C 1
ATOM 572 O O . GLU A 1 72 ? 6.732 -12.841 3.866 1.00 45.97 72 GLU A O 1
ATOM 577 N N . ARG A 1 73 ? 6.105 -14.860 4.586 1.00 47.09 73 ARG A N 1
ATOM 578 C CA . ARG A 1 73 ? 4.895 -14.366 5.254 1.00 47.09 73 ARG A CA 1
ATOM 579 C C . ARG A 1 73 ? 5.271 -13.371 6.348 1.00 47.09 73 ARG A C 1
ATOM 581 O O . ARG A 1 73 ? 6.066 -13.705 7.225 1.00 47.09 73 ARG A O 1
ATOM 588 N N . PHE A 1 74 ? 4.589 -12.226 6.356 1.00 48.41 74 PHE A N 1
ATOM 589 C CA . PHE A 1 74 ? 4.451 -11.382 7.538 1.00 48.41 74 PHE A CA 1
ATOM 590 C C . PHE A 1 74 ? 4.018 -12.258 8.723 1.00 48.41 74 PHE A C 1
ATOM 592 O O . PHE A 1 74 ? 2.87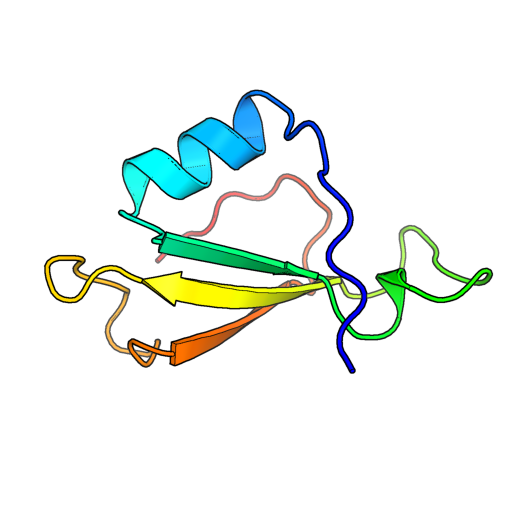5 -12.714 8.784 1.00 48.41 74 PHE A O 1
ATOM 599 N N . GLN A 1 75 ? 4.947 -12.539 9.635 1.00 41.97 75 GLN A N 1
ATOM 600 C CA . GLN A 1 75 ? 4.623 -13.050 10.961 1.00 41.97 75 GLN A CA 1
ATOM 601 C C . GLN A 1 75 ? 4.529 -11.830 11.868 1.00 41.97 75 GLN A C 1
ATOM 603 O O . GLN A 1 75 ? 5.548 -11.267 12.267 1.00 41.97 75 GLN A O 1
ATOM 608 N N . ALA A 1 76 ? 3.296 -11.372 12.073 1.00 46.19 76 ALA A N 1
ATOM 609 C CA . ALA A 1 76 ? 2.969 -10.457 13.154 1.00 46.19 76 ALA A CA 1
ATOM 610 C C . ALA A 1 76 ? 2.980 -11.197 14.494 1.00 46.19 76 ALA A C 1
ATOM 612 O O . ALA A 1 76 ? 2.555 -12.377 14.505 1.00 46.19 76 ALA A O 1
#

Radius of gyration: 12.95 Å; chains: 1; bounding box: 30×31×31 Å

pLDDT: mean 72.28, std 14.35, range [37.41, 87.56]

Secondary structure (DSSP, 8-state):
----------HHHHHHHHHTTEEEEEEEGGGGSTT--TTS-EEEEEEEPTT----TTS-SEEEEEE-S-TT-----

Foldseek 3Di:
DDDDDDDDDDPVVVVVCVVQQWPDKDWDDPVVDPPDDQQDKTKIWTQHDPPGDDDPVADNGGIDIDNDRPPDDPDD

Sequence (76 aa):
MINKTRLHLTEPISQFCQNWNVEEFALFGSILRDDFSTDSDVDVLVTFSPLARPPAHLCPEGVLRERKPLGERFQA